Protein AF-A0A9D7NGU6-F1 (afdb_monomer_lite)

Sequence (164 aa):
MDGDLDCYILNNSYKDPKKIDAFKSTRLQKDPYGGDKLFRNDGATFTNVTDESGIFSSAIGFGLGVSVSDLNGDMRPDIYISNDFWERDYLYLNQGKSVSTGKTTFSEELPQRVSLSSVSSMGADVADLNNDGTCEVYSTNMLPADNYRLKTTTAFDPLPPRRF

Radius of gyration: 19.01 Å; chains: 1; bounding box: 45×39×73 Å

pLDDT: mean 84.86, std 10.71, range [52.25, 96.56]

Foldseek 3Di:
DPPDDKDKDAWAAPDDLVCCVVCVVQQQPADPVAFIWIWDDPDPDTHTCCVVAAGRRGNHWGWQEWEWDQQPPPPHIWIWTDGEDADFIWTWDWPDQDPVPRDIHTDTCVVVPDVDTARGWNYWYWDPPPPPPHIDIDTDHPDDPDPVCVVPVPDDDDDPDDDD

Secondary structure (DSSP, 8-state):
--SS--EEE--B--S-GGGGGGTGGGTTSBPSSSS-EEEEE-SSSEEE-HHHHT---BTT-BEEEEEEE-SSSSSS-EEEEEE-TTSPPEEEEEEEE-TTT--EEEEE-HHHH-S---SSEEEEEEE-SSSSSSPEEEEEE-S-SSHHHHHHS---PPPPP---

Structure (mmCIF, N/CA/C/O backbone):
data_AF-A0A9D7NGU6-F1
#
_entry.id   AF-A0A9D7NGU6-F1
#
loop_
_atom_site.group_PDB
_atom_site.id
_atom_site.type_symbol
_atom_site.label_atom_id
_atom_site.label_alt_id
_atom_site.label_comp_id
_atom_site.label_asym_id
_atom_site.label_entity_id
_atom_site.label_seq_id
_atom_site.pdbx_PDB_ins_code
_atom_site.Cartn_x
_atom_site.Cartn_y
_atom_site.Cartn_z
_atom_site.occupancy
_atom_site.B_iso_or_equiv
_atom_site.auth_seq_id
_atom_site.auth_comp_id
_atom_site.auth_asym_id
_atom_site.auth_atom_id
_atom_site.pdbx_PDB_model_num
ATOM 1 N N . MET A 1 1 ? -7.507 -2.383 14.565 1.00 57.03 1 MET A N 1
ATOM 2 C CA . MET A 1 1 ? -8.700 -2.285 13.704 1.00 57.03 1 MET A CA 1
ATOM 3 C C . MET A 1 1 ? -9.939 -2.116 14.556 1.00 57.03 1 MET A C 1
ATOM 5 O O . MET A 1 1 ? -9.935 -2.568 15.696 1.00 57.03 1 MET A O 1
ATOM 9 N N . ASP A 1 2 ? -10.958 -1.457 14.023 1.00 63.94 2 ASP A N 1
ATOM 10 C CA . ASP A 1 2 ? -12.287 -1.274 14.616 1.00 63.94 2 ASP A CA 1
ATOM 11 C C . ASP A 1 2 ? -13.239 -2.449 14.388 1.00 63.94 2 ASP A C 1
ATOM 13 O O . ASP A 1 2 ? -14.271 -2.516 15.052 1.00 63.94 2 ASP A O 1
ATOM 17 N N . GLY A 1 3 ? -12.849 -3.415 13.554 1.00 67.50 3 GLY A N 1
ATOM 18 C CA . GLY A 1 3 ? -13.586 -4.665 13.360 1.00 67.50 3 GLY A CA 1
ATOM 19 C C . GLY A 1 3 ? -14.570 -4.639 12.190 1.00 67.50 3 GLY A C 1
ATOM 20 O O . GLY A 1 3 ? -15.340 -5.583 12.032 1.00 67.50 3 GLY A O 1
ATOM 21 N N . ASP A 1 4 ? -14.536 -3.594 11.369 1.00 72.06 4 ASP A N 1
ATOM 22 C CA . ASP A 1 4 ? -15.257 -3.442 10.112 1.00 72.06 4 ASP A CA 1
ATOM 23 C C . ASP A 1 4 ? -14.341 -3.588 8.885 1.00 72.06 4 ASP A C 1
ATOM 25 O O . ASP A 1 4 ? -13.112 -3.564 8.961 1.00 72.06 4 ASP A O 1
ATOM 29 N N . LEU A 1 5 ? -14.969 -3.839 7.733 1.00 78.81 5 LEU A N 1
ATOM 30 C CA . LEU A 1 5 ? -14.287 -3.985 6.450 1.00 78.81 5 LEU A CA 1
ATOM 31 C C . LEU A 1 5 ? -14.059 -2.607 5.828 1.00 78.81 5 LEU A C 1
ATOM 33 O O . LEU A 1 5 ? -15.001 -2.045 5.268 1.00 78.81 5 LEU A O 1
ATOM 37 N N . ASP A 1 6 ? -12.827 -2.113 5.874 1.00 84.88 6 ASP A N 1
ATOM 38 C CA . ASP A 1 6 ? -12.397 -0.902 5.170 1.00 84.88 6 ASP A CA 1
ATOM 39 C C . ASP A 1 6 ? -12.107 -1.159 3.682 1.00 84.88 6 ASP A C 1
ATOM 41 O O . ASP A 1 6 ? -11.888 -2.292 3.248 1.00 84.88 6 ASP A O 1
ATOM 45 N N . CYS A 1 7 ? -12.093 -0.092 2.877 1.00 90.56 7 CYS A N 1
ATOM 46 C CA . CYS A 1 7 ? -11.855 -0.168 1.437 1.00 90.56 7 CYS A CA 1
ATOM 47 C C . CYS A 1 7 ? -10.606 0.623 1.036 1.00 90.56 7 CYS A C 1
ATOM 49 O O . CYS A 1 7 ? -10.542 1.841 1.209 1.00 90.56 7 CYS A O 1
ATOM 51 N N . TYR A 1 8 ? -9.635 -0.068 0.439 1.00 93.25 8 TYR A N 1
ATOM 52 C CA . TYR A 1 8 ? -8.490 0.543 -0.227 1.00 93.25 8 TYR A CA 1
ATOM 53 C C . TYR A 1 8 ? -8.709 0.536 -1.744 1.00 93.25 8 TYR A C 1
ATOM 55 O O . TYR A 1 8 ? -8.987 -0.511 -2.329 1.00 93.25 8 TYR A O 1
ATOM 63 N N . ILE A 1 9 ? -8.578 1.695 -2.385 1.00 92.75 9 ILE A N 1
ATOM 64 C CA . ILE A 1 9 ? -8.670 1.849 -3.837 1.00 92.75 9 ILE A CA 1
ATOM 65 C C . ILE A 1 9 ? -7.282 2.176 -4.372 1.00 92.75 9 ILE A C 1
ATOM 67 O O . ILE A 1 9 ? -6.788 3.289 -4.188 1.00 92.75 9 ILE A O 1
ATOM 71 N N . LEU A 1 10 ? -6.701 1.197 -5.060 1.00 92.19 10 LEU A N 1
ATOM 72 C CA . LEU A 1 10 ? -5.470 1.347 -5.822 1.00 92.19 10 LEU A CA 1
ATOM 73 C C . LEU A 1 10 ? -5.773 2.040 -7.153 1.00 92.19 10 LEU A C 1
ATOM 75 O O . LEU A 1 10 ? -6.652 1.595 -7.896 1.00 92.19 10 LEU A O 1
ATOM 79 N N . ASN A 1 11 ? -5.046 3.108 -7.466 1.00 90.19 11 ASN A N 1
ATOM 80 C CA . ASN A 1 11 ? -5.184 3.830 -8.724 1.00 90.19 11 ASN A CA 1
ATOM 81 C C . ASN A 1 11 ? -3.914 3.749 -9.570 1.00 90.19 11 ASN A C 1
ATOM 83 O O . ASN A 1 11 ? -2.790 3.663 -9.081 1.00 90.19 11 ASN A O 1
ATOM 87 N N . ASN A 1 12 ? -4.115 3.844 -10.882 1.00 88.06 12 ASN A N 1
ATOM 88 C CA . ASN A 1 12 ? -3.036 4.000 -11.842 1.00 88.06 12 ASN A CA 1
ATOM 89 C C . ASN A 1 12 ? -3.017 5.454 -12.330 1.00 88.06 12 ASN A C 1
ATOM 91 O O . ASN A 1 12 ? -4.049 5.982 -12.753 1.00 88.06 12 ASN A O 1
ATOM 95 N N . SER A 1 13 ? -1.867 6.120 -12.219 1.00 85.44 13 SER A N 1
ATOM 96 C CA . SER A 1 13 ? -1.731 7.527 -12.590 1.00 85.44 13 SER A CA 1
ATOM 97 C C . SER A 1 13 ? -2.097 7.783 -14.056 1.00 85.44 13 SER A C 1
ATOM 99 O O . SER A 1 13 ? -1.689 7.077 -14.973 1.00 85.44 13 SER A O 1
ATOM 101 N N . TYR A 1 14 ? -2.809 8.886 -14.291 1.00 83.75 14 TYR A N 1
ATOM 102 C CA . TYR A 1 14 ? -3.143 9.371 -15.634 1.00 83.75 14 TYR A CA 1
ATOM 103 C C . TYR A 1 14 ? -1.984 10.115 -16.318 1.00 83.75 14 TYR A C 1
ATOM 105 O O . TYR A 1 14 ? -2.140 10.629 -17.431 1.00 83.75 14 TYR A O 1
ATOM 113 N N . LYS A 1 15 ? -0.836 10.265 -15.647 1.00 83.56 15 LYS A N 1
ATOM 114 C CA . LYS A 1 15 ? 0.329 10.959 -16.203 1.00 83.56 15 LYS A CA 1
ATOM 115 C C . LYS A 1 15 ? 1.008 10.080 -17.247 1.00 83.56 15 LYS A C 1
ATOM 117 O O . LYS A 1 15 ? 1.151 8.880 -17.067 1.00 83.56 15 LYS A O 1
ATOM 122 N N . ASP A 1 16 ? 1.481 10.703 -18.324 1.00 82.50 16 ASP A N 1
ATOM 123 C CA . ASP A 1 16 ? 2.295 10.021 -19.332 1.00 82.50 16 ASP A CA 1
ATOM 124 C C . ASP A 1 16 ? 3.642 9.597 -18.712 1.00 82.50 16 ASP A C 1
ATOM 126 O O . ASP A 1 16 ? 4.442 10.483 -18.372 1.00 82.50 16 ASP A O 1
ATOM 130 N N . PRO A 1 17 ? 3.939 8.286 -18.600 1.00 78.75 17 PRO A N 1
ATOM 131 C CA . PRO A 1 17 ? 5.193 7.806 -18.021 1.00 78.75 17 PRO A CA 1
ATOM 132 C C . PRO A 1 17 ? 6.429 8.327 -18.766 1.00 78.75 17 PRO A C 1
ATOM 134 O O . PRO A 1 17 ? 7.492 8.494 -18.174 1.00 78.75 17 PRO A O 1
ATOM 137 N N . LYS A 1 18 ? 6.307 8.666 -20.060 1.00 79.12 18 LYS A N 1
ATOM 138 C CA . LYS A 1 18 ? 7.418 9.213 -20.859 1.00 79.12 18 LYS A CA 1
ATOM 139 C C . LYS A 1 18 ? 7.802 10.638 -20.463 1.00 79.12 18 LYS A C 1
ATOM 141 O O . LYS A 1 18 ? 8.880 11.097 -20.826 1.00 79.12 18 LYS A O 1
ATOM 146 N N . LYS A 1 19 ? 6.930 11.355 -19.747 1.00 80.25 19 LYS A N 1
ATOM 147 C CA . LYS A 1 19 ? 7.145 12.746 -19.307 1.00 80.25 19 LYS A CA 1
ATOM 148 C C . LYS A 1 19 ? 7.466 12.850 -17.822 1.00 80.25 19 LYS A C 1
ATOM 150 O O . LYS A 1 19 ? 7.381 13.934 -17.251 1.00 80.25 19 LYS A O 1
ATOM 155 N N . ILE A 1 20 ? 7.835 11.740 -17.196 1.00 71.19 20 ILE A N 1
ATOM 156 C CA . ILE A 1 20 ? 8.031 11.664 -15.754 1.00 71.19 20 ILE A CA 1
ATOM 157 C C . ILE A 1 20 ? 9.038 12.683 -15.214 1.00 71.19 20 ILE A C 1
ATOM 159 O O . ILE A 1 20 ? 8.811 13.200 -14.130 1.00 71.19 20 ILE A O 1
ATOM 163 N N . ASP A 1 21 ? 10.103 13.039 -15.947 1.00 75.06 21 ASP A N 1
ATOM 164 C CA . ASP A 1 21 ? 11.098 14.022 -15.483 1.00 75.06 21 ASP A CA 1
ATOM 165 C C . ASP A 1 21 ? 10.457 15.367 -15.117 1.00 75.06 21 ASP A C 1
ATOM 167 O O . ASP A 1 21 ? 10.917 16.041 -14.199 1.00 75.06 21 ASP A O 1
ATOM 171 N N . ALA A 1 22 ? 9.344 15.719 -15.768 1.00 75.88 22 ALA A N 1
ATOM 172 C CA . ALA A 1 22 ? 8.570 16.915 -15.455 1.00 75.88 22 ALA A CA 1
ATOM 173 C C . ALA A 1 22 ? 7.737 16.794 -14.162 1.00 75.88 22 ALA A C 1
ATOM 175 O O . ALA A 1 22 ? 7.294 17.808 -13.628 1.00 75.88 22 ALA A O 1
ATOM 176 N N . PHE A 1 23 ? 7.513 15.574 -13.663 1.00 73.06 23 PHE A N 1
ATOM 177 C CA . PHE A 1 23 ? 6.618 15.257 -12.545 1.00 73.06 23 PHE A CA 1
ATOM 178 C C . PHE A 1 23 ? 7.303 14.516 -11.382 1.00 73.06 23 PHE A C 1
ATOM 180 O O . PHE A 1 23 ? 6.669 14.275 -10.365 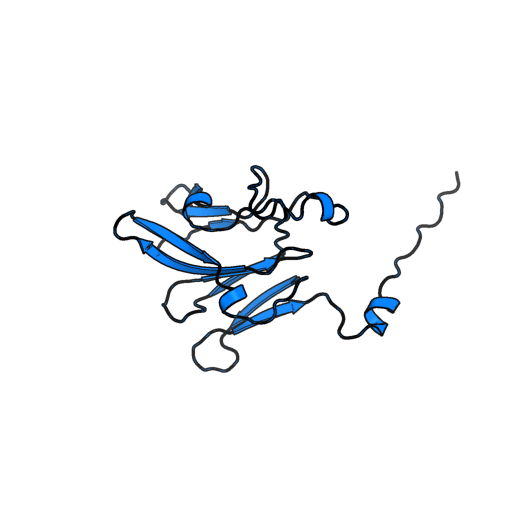1.00 73.06 23 PHE A O 1
ATOM 187 N N . LYS A 1 24 ? 8.599 14.184 -11.454 1.00 70.94 24 LYS A N 1
ATOM 188 C CA . LYS A 1 24 ? 9.311 13.466 -10.369 1.00 70.94 24 LYS A CA 1
ATOM 189 C C . LYS A 1 24 ? 9.213 14.158 -9.004 1.00 70.94 24 LYS A C 1
ATOM 191 O O . LYS A 1 24 ? 9.186 13.491 -7.975 1.00 70.94 24 LYS A O 1
ATOM 196 N N . SER A 1 25 ? 9.136 15.489 -8.982 1.00 75.12 25 SER A N 1
ATOM 197 C CA . SER A 1 25 ? 8.984 16.278 -7.753 1.00 75.12 25 SER A CA 1
ATOM 198 C C . SER A 1 25 ? 7.563 16.268 -7.176 1.00 75.12 25 SER A C 1
ATOM 200 O O . SER A 1 25 ? 7.358 16.757 -6.068 1.00 75.12 25 SER A O 1
ATOM 202 N N . THR A 1 26 ? 6.579 15.697 -7.879 1.00 76.88 26 THR A N 1
ATOM 203 C CA . THR A 1 26 ? 5.165 15.704 -7.476 1.00 76.88 26 THR A CA 1
ATOM 204 C C . THR A 1 26 ? 4.752 14.449 -6.707 1.00 76.88 26 THR A C 1
ATOM 206 O O . THR A 1 26 ? 3.563 14.225 -6.519 1.00 76.88 26 THR A O 1
ATOM 209 N N . ARG A 1 27 ? 5.704 13.632 -6.231 1.00 75.12 27 ARG A N 1
ATOM 210 C CA . ARG A 1 27 ? 5.435 12.412 -5.440 1.00 75.12 27 ARG A CA 1
ATOM 211 C C . ARG A 1 27 ? 4.529 12.658 -4.233 1.00 75.12 27 ARG A C 1
ATOM 213 O O . ARG A 1 27 ? 3.638 11.873 -3.947 1.00 75.12 27 ARG A O 1
ATOM 220 N N . LEU A 1 28 ? 4.771 13.754 -3.515 1.00 78.69 28 LEU A N 1
ATOM 221 C CA . LEU A 1 28 ? 3.970 14.144 -2.349 1.00 78.69 28 LEU A CA 1
ATOM 222 C C . LEU A 1 28 ? 2.784 15.042 -2.728 1.00 78.69 28 LEU A C 1
ATOM 224 O O . LEU A 1 28 ? 2.002 15.437 -1.864 1.00 78.69 28 LEU A O 1
ATOM 228 N N . GLN A 1 29 ? 2.655 15.397 -4.010 1.00 81.69 29 GLN A N 1
ATOM 229 C CA . GLN A 1 29 ? 1.523 16.167 -4.491 1.00 81.69 29 GLN A CA 1
ATOM 230 C C . GLN A 1 29 ? 0.336 15.231 -4.681 1.00 81.69 29 GLN A C 1
ATOM 232 O O . GLN A 1 29 ? 0.402 14.250 -5.423 1.00 81.69 29 GLN A O 1
ATOM 237 N N . LYS A 1 30 ? -0.763 15.587 -4.022 1.00 81.19 30 LYS A N 1
ATOM 238 C CA . LYS A 1 30 ? -2.024 14.865 -4.125 1.00 81.19 30 LYS A CA 1
ATOM 239 C C . LYS A 1 30 ? -2.643 15.066 -5.500 1.00 81.19 30 LYS A C 1
ATOM 241 O O . LYS A 1 30 ? -2.671 16.194 -6.004 1.00 81.19 30 LYS A O 1
ATOM 246 N N . ASP A 1 31 ? -3.182 13.995 -6.065 1.00 78.75 31 ASP A N 1
ATOM 247 C CA . ASP A 1 31 ? -4.046 14.080 -7.236 1.00 78.75 31 ASP A CA 1
ATOM 248 C C . ASP A 1 31 ? -5.519 14.034 -6.793 1.00 78.75 31 ASP A C 1
ATOM 250 O O . ASP A 1 31 ? -5.944 13.049 -6.198 1.00 78.75 31 ASP A O 1
ATOM 254 N N . PRO A 1 32 ? -6.327 15.079 -7.048 1.00 76.81 32 PRO A N 1
ATOM 255 C CA . PRO A 1 32 ? -7.745 15.058 -6.685 1.00 76.81 32 PRO A CA 1
ATOM 256 C C . PRO A 1 32 ? -8.551 14.002 -7.464 1.00 76.81 32 PRO A C 1
ATOM 258 O O . PRO A 1 32 ? -9.602 13.556 -6.993 1.00 76.81 32 PRO A O 1
ATOM 261 N N . TYR A 1 33 ? -8.072 13.595 -8.641 1.00 78.44 33 TYR A N 1
ATOM 262 C CA . TYR A 1 33 ? -8.743 12.650 -9.535 1.00 78.44 33 TYR A CA 1
ATOM 263 C C . TYR A 1 33 ? -8.076 11.269 -9.558 1.00 78.44 33 TYR A C 1
ATOM 265 O O . TYR A 1 33 ? -8.753 10.279 -9.829 1.00 78.44 33 TYR A O 1
ATOM 273 N N . GLY A 1 34 ? -6.775 11.206 -9.277 1.00 83.19 34 GLY A N 1
ATOM 274 C CA . GLY A 1 34 ? -5.979 9.982 -9.170 1.00 83.19 34 GLY A CA 1
ATOM 275 C C . GLY A 1 34 ? -5.560 9.662 -7.734 1.00 83.19 34 GLY A C 1
ATOM 276 O O . GLY A 1 34 ? -6.254 10.034 -6.788 1.00 83.19 34 GLY A O 1
ATOM 277 N N . GLY A 1 35 ? -4.417 8.975 -7.613 1.00 88.31 35 GLY A N 1
ATOM 278 C CA . GLY A 1 35 ? -3.787 8.609 -6.343 1.00 88.31 35 GLY A CA 1
ATOM 279 C C . GLY A 1 35 ? -4.569 7.564 -5.551 1.00 88.31 35 GLY A C 1
ATOM 280 O O . GLY A 1 35 ? -5.790 7.448 -5.666 1.00 88.31 35 GLY A O 1
ATOM 281 N N . ASP A 1 36 ? -3.875 6.785 -4.733 1.00 92.81 36 ASP A N 1
ATOM 282 C CA . ASP A 1 36 ? -4.541 5.773 -3.918 1.00 92.81 36 ASP A CA 1
ATOM 283 C C . ASP A 1 36 ? -5.444 6.418 -2.868 1.00 92.81 36 ASP A C 1
ATOM 285 O O . ASP A 1 36 ? -5.238 7.570 -2.456 1.00 92.81 36 ASP A O 1
ATOM 289 N N . LYS A 1 37 ? -6.488 5.686 -2.473 1.00 93.62 37 LYS A N 1
ATOM 290 C CA . LYS A 1 37 ? -7.486 6.158 -1.512 1.00 93.62 37 LYS A CA 1
ATOM 291 C C . LYS A 1 37 ? -7.790 5.091 -0.477 1.00 93.62 37 LYS A C 1
ATOM 293 O O . LYS A 1 37 ? -7.953 3.925 -0.816 1.00 93.62 37 LYS A O 1
ATOM 298 N N . LEU A 1 38 ? -7.949 5.520 0.769 1.00 94.50 38 LEU A N 1
ATOM 299 C CA . LEU A 1 38 ? -8.469 4.697 1.852 1.00 94.50 38 LEU A CA 1
ATOM 300 C C . LEU A 1 38 ? -9.813 5.254 2.316 1.00 94.50 38 LEU A C 1
ATOM 302 O O . LEU A 1 38 ? -9.952 6.446 2.613 1.00 94.50 38 LEU A O 1
ATOM 306 N N . PHE A 1 39 ? -10.794 4.368 2.397 1.00 94.31 39 PHE A N 1
ATOM 307 C CA . PHE A 1 39 ? -12.121 4.659 2.895 1.00 94.31 39 PHE A CA 1
ATOM 308 C C . PHE A 1 39 ? -12.410 3.817 4.128 1.00 94.31 39 PHE A C 1
ATOM 310 O O . PHE A 1 39 ? -12.382 2.587 4.057 1.00 94.31 39 PHE A O 1
ATOM 317 N N . ARG A 1 40 ? -12.733 4.498 5.229 1.00 93.12 40 ARG A N 1
ATOM 318 C CA . ARG A 1 40 ? -13.220 3.854 6.443 1.00 93.12 40 ARG A CA 1
ATOM 319 C C . ARG A 1 40 ? -14.678 3.474 6.256 1.00 93.12 40 ARG A C 1
ATOM 321 O O . ARG A 1 40 ? -15.463 4.285 5.753 1.00 93.12 40 ARG A O 1
ATOM 328 N N . ASN A 1 41 ? -15.038 2.272 6.665 1.00 91.88 41 ASN A N 1
ATOM 329 C CA . ASN A 1 41 ? -16.432 1.872 6.742 1.00 91.88 41 ASN A CA 1
ATOM 330 C C . ASN A 1 41 ? -17.097 2.503 7.974 1.00 91.88 41 ASN A C 1
ATOM 332 O O . ASN A 1 41 ? -16.598 2.410 9.079 1.00 91.88 41 ASN A O 1
ATOM 336 N N . ASP A 1 42 ? -18.225 3.181 7.793 1.00 89.75 42 ASP A N 1
ATOM 337 C CA . ASP A 1 42 ? -19.039 3.733 8.884 1.00 89.75 42 ASP A CA 1
ATOM 338 C C . ASP A 1 42 ? -20.411 3.024 8.934 1.00 89.75 42 ASP A C 1
ATOM 340 O O . ASP A 1 42 ? -21.452 3.617 9.232 1.00 89.75 42 ASP A O 1
ATOM 344 N N . GLY A 1 43 ? -20.432 1.737 8.574 1.00 88.94 43 GLY A N 1
ATOM 345 C CA . GLY A 1 43 ? -21.610 0.879 8.495 1.00 88.94 43 GLY A CA 1
ATOM 346 C C . GLY A 1 43 ? -22.264 0.901 7.113 1.00 88.94 43 GLY A C 1
ATOM 347 O O . GLY A 1 43 ? -22.001 0.046 6.273 1.00 88.94 43 GLY A O 1
ATOM 348 N N . ALA A 1 44 ? -23.169 1.853 6.875 1.00 90.81 44 ALA A N 1
ATOM 349 C CA . ALA A 1 44 ? -23.893 1.956 5.598 1.00 90.81 44 ALA A CA 1
ATOM 350 C C . ALA A 1 44 ? -23.165 2.818 4.551 1.00 90.81 44 ALA A C 1
ATOM 352 O O . ALA A 1 44 ? -23.569 2.862 3.389 1.00 90.81 44 ALA A O 1
ATOM 353 N N . THR A 1 45 ? -22.126 3.540 4.967 1.00 93.44 45 THR A N 1
ATOM 354 C CA . THR A 1 45 ? -21.409 4.517 4.146 1.00 93.44 45 THR A CA 1
ATOM 355 C C . THR A 1 45 ? -19.908 4.372 4.317 1.00 93.44 45 THR A C 1
ATOM 357 O O . THR A 1 45 ? -19.442 3.919 5.356 1.00 93.44 45 THR A O 1
ATOM 360 N N . PHE A 1 46 ? -19.160 4.826 3.316 1.00 94.81 46 PHE A N 1
ATOM 361 C CA . PHE A 1 46 ? -17.705 4.883 3.346 1.00 94.81 46 PHE A CA 1
ATOM 362 C C . PHE A 1 46 ? -17.237 6.337 3.426 1.00 94.81 46 PHE A C 1
ATOM 364 O O . PHE A 1 46 ? -17.606 7.156 2.580 1.00 94.81 46 PHE A O 1
ATOM 371 N N . THR A 1 47 ? -16.401 6.651 4.414 1.00 94.50 47 THR A N 1
ATOM 372 C CA . THR A 1 47 ? -15.795 7.977 4.581 1.00 94.50 47 THR A CA 1
ATOM 373 C C . THR A 1 47 ? -14.367 7.954 4.064 1.00 94.50 47 THR A C 1
ATOM 375 O O . THR A 1 47 ? -13.568 7.115 4.466 1.00 94.50 47 THR A O 1
ATOM 378 N N . ASN A 1 48 ? -14.017 8.891 3.180 1.00 94.12 48 ASN A N 1
ATOM 379 C CA . ASN A 1 48 ? -12.638 9.033 2.719 1.00 94.12 48 ASN A CA 1
ATOM 380 C C . ASN A 1 48 ? -11.751 9.513 3.879 1.00 94.12 48 ASN A C 1
ATOM 382 O O . ASN A 1 48 ? -11.902 10.641 4.346 1.00 94.12 48 ASN A O 1
ATOM 386 N N . VAL A 1 49 ? -10.823 8.660 4.308 1.00 94.19 49 VAL A N 1
ATOM 387 C CA . VAL A 1 49 ? -9.870 8.923 5.399 1.00 94.19 49 VAL A CA 1
ATOM 388 C C . VAL A 1 49 ? -8.422 8.966 4.908 1.00 94.19 49 VAL A C 1
ATOM 390 O O . VAL A 1 49 ? -7.499 9.029 5.715 1.00 94.19 49 VAL A O 1
ATOM 393 N N . THR A 1 50 ? -8.200 8.964 3.589 1.00 92.94 50 THR A N 1
ATOM 394 C CA . THR A 1 50 ? -6.866 8.904 2.960 1.00 92.94 50 THR A CA 1
ATOM 395 C C . THR A 1 50 ? -5.888 9.887 3.607 1.00 92.94 50 THR A C 1
ATOM 397 O O . THR A 1 50 ? -4.839 9.487 4.107 1.00 92.94 50 THR A O 1
ATOM 400 N N . ASP A 1 51 ? -6.289 11.155 3.705 1.00 90.56 51 ASP A N 1
ATOM 401 C CA . ASP A 1 51 ? -5.448 12.248 4.198 1.00 90.56 51 ASP A CA 1
ATOM 402 C C . ASP A 1 51 ? -5.041 12.121 5.667 1.00 90.56 51 ASP A C 1
ATOM 404 O O . ASP A 1 51 ? -3.948 12.539 6.044 1.00 90.56 51 ASP A O 1
ATOM 408 N N . GLU A 1 52 ? -5.919 11.569 6.501 1.00 92.00 52 GLU A N 1
ATOM 409 C CA . GLU A 1 52 ? -5.665 11.396 7.932 1.00 92.00 52 GLU A CA 1
ATOM 410 C C . GLU A 1 52 ? -5.028 10.047 8.269 1.00 92.00 52 GLU A C 1
ATOM 412 O O . GLU A 1 52 ? -4.481 9.892 9.357 1.00 92.00 52 GLU A O 1
ATOM 417 N N . SER A 1 53 ? -5.078 9.095 7.336 1.00 92.56 53 SER A N 1
ATOM 418 C CA . SER A 1 53 ? -4.582 7.732 7.518 1.00 92.56 53 SER A CA 1
ATOM 419 C C . SER A 1 53 ? -3.092 7.562 7.234 1.00 92.56 53 SER A C 1
ATOM 421 O O . SER A 1 53 ? -2.537 6.538 7.602 1.00 92.56 53 SER A O 1
ATOM 423 N N . GLY A 1 54 ? -2.429 8.526 6.588 1.00 91.94 54 GLY A N 1
ATOM 424 C CA . GLY A 1 54 ? -1.011 8.408 6.214 1.00 91.94 54 GLY A CA 1
ATOM 425 C C . GLY A 1 54 ? -0.747 7.640 4.911 1.00 91.94 54 GLY A C 1
ATOM 426 O O . GLY A 1 54 ? 0.409 7.493 4.521 1.00 91.94 54 GLY A O 1
ATOM 427 N N . ILE A 1 55 ? -1.795 7.205 4.202 1.00 92.81 55 ILE A N 1
ATOM 428 C CA . ILE A 1 55 ? -1.681 6.631 2.856 1.00 92.81 55 ILE A CA 1
ATOM 429 C C . ILE A 1 55 ? -1.264 7.713 1.855 1.00 92.81 55 ILE A C 1
ATOM 431 O O . ILE A 1 55 ? -1.799 8.826 1.852 1.00 92.81 55 ILE A O 1
ATOM 435 N N . PHE A 1 56 ? -0.309 7.396 0.979 1.00 91.00 56 PHE A N 1
ATOM 436 C CA . PHE A 1 56 ? 0.102 8.334 -0.060 1.00 91.00 56 PHE A CA 1
ATOM 437 C C . PHE A 1 56 ? -0.901 8.325 -1.208 1.00 91.00 56 PHE A C 1
ATOM 439 O O . PHE A 1 56 ? -1.215 7.288 -1.773 1.00 91.00 56 PHE A O 1
ATOM 446 N N . SER A 1 57 ? -1.344 9.515 -1.604 1.00 89.50 57 SER A N 1
ATOM 447 C CA . SER A 1 57 ? -2.218 9.718 -2.762 1.00 89.50 57 SER A CA 1
ATOM 448 C C . SER A 1 57 ? -1.435 10.393 -3.894 1.00 89.50 57 SER A C 1
ATOM 450 O O . SER A 1 57 ? -1.756 11.493 -4.344 1.00 89.50 57 SER A O 1
ATOM 452 N N . SER A 1 58 ? -0.313 9.775 -4.275 1.00 84.56 58 SER A N 1
ATOM 453 C CA . SER A 1 58 ? 0.665 10.345 -5.210 1.00 84.56 58 SER A CA 1
ATOM 454 C C . SER A 1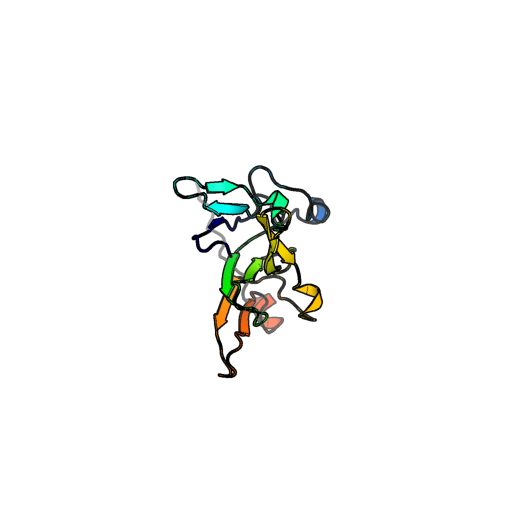 58 ? 0.088 10.502 -6.618 1.00 84.56 58 SER A C 1
ATOM 456 O O . SER A 1 58 ? -0.417 9.544 -7.203 1.00 84.56 58 SER A O 1
ATOM 458 N N . ALA A 1 59 ? 0.262 11.682 -7.222 1.00 82.00 59 ALA A N 1
ATOM 459 C CA . ALA A 1 59 ? -0.090 11.925 -8.625 1.00 82.00 59 ALA A CA 1
ATOM 460 C C . ALA A 1 59 ? 0.740 11.111 -9.633 1.00 82.00 59 ALA A C 1
ATOM 462 O O . ALA A 1 59 ? 0.407 11.068 -10.817 1.00 82.00 59 ALA A O 1
ATOM 463 N N . ILE A 1 60 ? 1.826 10.484 -9.180 1.00 83.19 60 ILE A N 1
ATOM 464 C CA . ILE A 1 60 ? 2.703 9.619 -9.978 1.00 83.19 60 ILE A CA 1
ATOM 465 C C . ILE A 1 60 ? 2.740 8.182 -9.435 1.00 83.19 60 ILE A C 1
ATOM 467 O O . ILE A 1 60 ? 3.671 7.446 -9.742 1.00 83.19 60 ILE A O 1
ATOM 471 N N . GLY A 1 61 ? 1.754 7.785 -8.622 1.00 85.50 61 GLY A N 1
ATOM 472 C CA . GLY A 1 61 ? 1.560 6.388 -8.230 1.00 85.50 61 GLY A CA 1
ATOM 473 C C . GLY A 1 61 ? 0.983 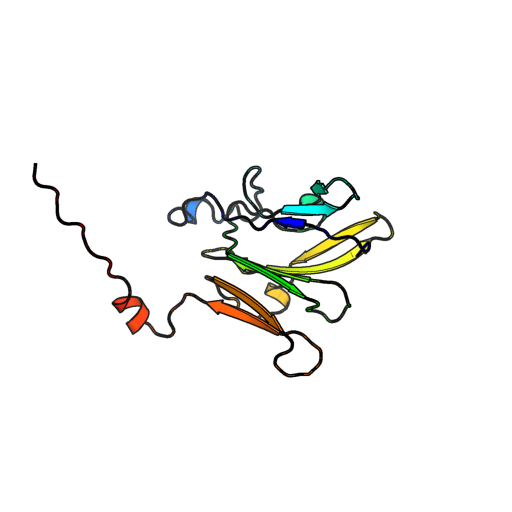5.585 -9.396 1.00 85.50 61 GLY A C 1
ATOM 474 O O . GLY A 1 61 ? -0.121 5.868 -9.861 1.00 85.50 61 GLY A O 1
ATOM 475 N N . PHE A 1 62 ? 1.741 4.614 -9.899 1.00 88.25 62 PHE A N 1
ATOM 476 C CA . PHE A 1 62 ? 1.296 3.675 -10.930 1.00 88.25 62 PHE A CA 1
ATOM 477 C C . PHE A 1 62 ? 1.032 2.323 -10.274 1.00 88.25 62 PHE A C 1
ATOM 479 O O . PHE A 1 62 ? 1.797 1.379 -10.464 1.00 88.25 62 PHE A O 1
ATOM 486 N N . GLY A 1 63 ? -0.029 2.262 -9.469 1.00 90.31 63 GLY A N 1
ATOM 487 C CA . GLY A 1 63 ? -0.398 1.061 -8.736 1.00 90.31 63 GLY A CA 1
ATOM 488 C C . GLY A 1 63 ? -0.757 -0.091 -9.672 1.00 90.31 63 GLY A C 1
ATOM 489 O O . GLY A 1 63 ? -1.554 0.082 -10.602 1.00 90.31 63 GLY A O 1
ATOM 490 N N . LEU A 1 64 ? -0.172 -1.264 -9.420 1.00 91.56 64 LEU A N 1
ATOM 491 C CA . LEU A 1 64 ? -0.406 -2.501 -10.177 1.00 91.56 64 LEU A CA 1
ATOM 492 C C . LEU A 1 64 ? -0.940 -3.654 -9.320 1.00 91.56 64 LEU A C 1
ATOM 494 O O . LEU A 1 64 ? -1.659 -4.507 -9.835 1.00 91.56 64 LEU A O 1
ATOM 498 N N . GLY A 1 65 ? -0.637 -3.672 -8.022 1.00 91.75 65 GLY A N 1
ATOM 499 C CA . GLY A 1 65 ? -1.105 -4.714 -7.114 1.00 91.75 65 GLY A CA 1
ATOM 500 C C . GLY A 1 65 ? -1.238 -4.227 -5.679 1.00 91.75 65 GLY A C 1
ATOM 501 O O . GLY A 1 65 ? -0.527 -3.319 -5.251 1.00 91.75 65 GLY A O 1
ATOM 502 N N . VAL A 1 66 ? -2.157 -4.852 -4.948 1.00 94.94 66 VAL A N 1
ATOM 503 C CA . VAL A 1 66 ? -2.353 -4.662 -3.511 1.00 94.94 66 VAL A CA 1
ATOM 504 C C . VAL A 1 66 ? -2.361 -6.029 -2.840 1.00 94.94 66 VAL A C 1
ATOM 506 O O . VAL A 1 66 ? -3.070 -6.934 -3.281 1.00 94.94 66 VAL A O 1
ATOM 509 N N . SER A 1 67 ? -1.588 -6.164 -1.771 1.00 95.25 67 SER A N 1
ATOM 510 C CA . SER A 1 67 ? -1.568 -7.350 -0.919 1.00 95.25 67 SER A CA 1
ATOM 511 C C . SER A 1 67 ? -1.768 -6.916 0.528 1.00 95.25 67 SER A C 1
ATOM 513 O O . SER A 1 67 ? -1.273 -5.867 0.941 1.00 95.25 67 SER A O 1
ATOM 515 N N . VAL A 1 68 ? -2.511 -7.709 1.296 1.00 95.00 68 VAL A N 1
ATOM 516 C CA . VAL A 1 68 ? -2.857 -7.397 2.687 1.00 95.00 68 VAL A CA 1
ATOM 517 C C . VAL A 1 68 ? -2.507 -8.594 3.556 1.00 95.00 68 VAL A C 1
ATOM 519 O O . VAL A 1 68 ? -2.991 -9.694 3.298 1.00 95.00 68 VAL A O 1
ATOM 522 N N . SER A 1 69 ? -1.672 -8.382 4.568 1.00 94.69 69 SER A N 1
ATOM 523 C CA . SER A 1 69 ? -1.293 -9.402 5.553 1.00 94.69 69 SER A CA 1
ATOM 524 C C . SER A 1 69 ? -0.697 -8.748 6.798 1.00 94.69 69 SER A C 1
ATOM 526 O O . SER A 1 69 ? -0.386 -7.563 6.769 1.00 94.69 69 SER A O 1
ATOM 528 N N . ASP A 1 70 ? -0.522 -9.501 7.878 1.00 94.56 70 ASP A N 1
ATOM 529 C CA . ASP A 1 70 ? 0.262 -9.062 9.038 1.00 94.56 70 ASP A CA 1
ATOM 530 C C . ASP A 1 70 ? 1.755 -9.266 8.733 1.00 94.56 70 ASP A C 1
ATOM 532 O O . ASP A 1 70 ? 2.249 -10.395 8.699 1.00 94.56 70 ASP A O 1
ATOM 536 N N . LEU A 1 71 ? 2.461 -8.175 8.432 1.00 94.56 71 LEU A N 1
ATOM 537 C CA . LEU A 1 71 ? 3.854 -8.189 7.970 1.00 94.56 71 LEU A CA 1
ATOM 538 C C . LEU A 1 71 ? 4.844 -7.829 9.082 1.00 94.56 71 LEU A C 1
ATOM 540 O O . LEU A 1 71 ? 6.060 -7.864 8.868 1.00 94.56 71 LEU A O 1
ATOM 544 N N . ASN A 1 72 ? 4.351 -7.464 10.265 1.00 94.50 72 ASN A N 1
ATOM 545 C CA . ASN A 1 72 ? 5.181 -7.117 11.415 1.00 94.50 72 ASN A CA 1
ATOM 546 C C . ASN A 1 72 ? 4.878 -7.953 12.678 1.00 94.50 72 ASN A C 1
ATOM 548 O O . ASN A 1 72 ? 5.577 -7.786 13.681 1.00 94.50 72 ASN A O 1
ATOM 552 N N . GLY A 1 73 ? 3.894 -8.855 12.620 1.00 93.69 73 GLY A N 1
ATOM 553 C CA . GLY A 1 73 ? 3.509 -9.769 13.694 1.00 93.69 73 GLY A CA 1
ATOM 554 C C . GLY A 1 73 ? 2.664 -9.123 14.794 1.00 93.69 73 GLY A C 1
ATOM 555 O O . GLY A 1 73 ? 2.632 -9.634 15.916 1.00 93.69 73 GLY A O 1
ATOM 556 N N . ASP A 1 74 ? 2.029 -7.978 14.531 1.00 94.06 74 ASP A N 1
ATOM 557 C CA . ASP A 1 74 ? 1.250 -7.233 15.526 1.00 94.06 74 ASP A CA 1
ATOM 558 C C . ASP A 1 74 ? -0.260 -7.548 15.512 1.00 94.06 74 ASP A C 1
ATOM 560 O O . ASP A 1 74 ? -1.039 -6.936 16.263 1.00 94.06 74 ASP A O 1
ATOM 564 N N . MET A 1 75 ? -0.651 -8.539 14.702 1.00 91.56 75 MET A N 1
ATOM 565 C CA . MET A 1 75 ? -2.017 -8.999 14.455 1.00 91.56 75 MET A CA 1
ATOM 566 C C . MET A 1 75 ? -2.931 -7.933 13.842 1.00 91.56 75 MET A C 1
ATOM 568 O O . MET A 1 75 ? -4.159 -8.006 13.975 1.00 91.56 75 MET A O 1
ATOM 572 N N . ARG A 1 76 ? -2.366 -6.927 13.171 1.00 92.69 76 ARG A N 1
ATOM 573 C CA . ARG A 1 76 ? -3.112 -5.983 12.340 1.00 92.69 76 ARG A CA 1
ATOM 574 C C . ARG A 1 76 ? -2.717 -6.186 10.881 1.00 92.69 76 ARG A C 1
ATOM 576 O O . ARG A 1 76 ? -1.569 -6.477 10.584 1.00 92.69 76 ARG A O 1
ATOM 583 N N . PRO A 1 77 ? -3.666 -6.036 9.949 1.00 93.44 77 PRO A N 1
ATOM 584 C CA . PRO A 1 77 ? -3.341 -6.122 8.542 1.00 93.44 77 PRO A CA 1
ATOM 585 C C . PRO A 1 77 ? -2.603 -4.861 8.105 1.00 93.44 77 PRO A C 1
ATOM 587 O O . PRO A 1 77 ? -3.110 -3.738 8.240 1.00 93.44 77 PRO A O 1
ATOM 590 N N . ASP A 1 78 ? -1.431 -5.101 7.546 1.00 95.38 78 ASP A N 1
ATOM 591 C CA . ASP A 1 78 ? -0.587 -4.165 6.831 1.00 95.38 78 ASP A CA 1
ATOM 592 C C . ASP A 1 78 ? -0.893 -4.238 5.332 1.00 95.38 78 ASP A C 1
ATOM 594 O O . ASP A 1 78 ? -1.499 -5.194 4.838 1.00 95.38 78 ASP A O 1
ATOM 598 N N . ILE A 1 79 ? -0.484 -3.211 4.590 1.00 95.88 79 ILE A N 1
ATOM 599 C CA . ILE A 1 79 ? -0.762 -3.099 3.157 1.00 95.88 79 ILE A CA 1
ATOM 600 C C . ILE A 1 79 ? 0.559 -3.014 2.400 1.00 95.88 79 ILE A C 1
ATOM 602 O O . ILE A 1 79 ? 1.367 -2.119 2.647 1.00 95.88 79 ILE A O 1
ATOM 606 N N . TYR A 1 80 ? 0.751 -3.912 1.440 1.00 95.06 80 TYR A N 1
ATOM 607 C CA . TYR A 1 80 ? 1.840 -3.849 0.476 1.00 95.06 80 TYR A CA 1
ATOM 608 C C . TYR A 1 80 ? 1.302 -3.433 -0.893 1.00 95.06 80 TYR A C 1
ATOM 610 O O . TYR A 1 80 ? 0.353 -4.033 -1.400 1.00 95.06 80 TYR A O 1
ATOM 618 N N . ILE A 1 81 ? 1.908 -2.411 -1.495 1.00 94.38 81 ILE A N 1
ATOM 619 C CA . ILE A 1 81 ? 1.521 -1.877 -2.803 1.00 94.38 81 ILE A CA 1
ATOM 620 C C . ILE A 1 81 ? 2.640 -2.119 -3.800 1.00 94.38 81 ILE A C 1
ATOM 622 O O . ILE A 1 81 ? 3.762 -1.664 -3.588 1.00 94.38 81 ILE A O 1
ATOM 626 N N . SER A 1 82 ? 2.310 -2.785 -4.904 1.00 93.31 82 SER A N 1
ATOM 627 C CA . SER A 1 82 ? 3.182 -2.879 -6.071 1.00 93.31 82 SER A CA 1
ATOM 628 C C . SER A 1 82 ? 2.986 -1.668 -6.971 1.00 93.31 82 SER A C 1
ATOM 630 O O . SER A 1 82 ? 1.866 -1.409 -7.420 1.00 93.31 82 SER A O 1
ATOM 632 N N . ASN A 1 83 ? 4.073 -0.960 -7.253 1.00 90.44 83 ASN A N 1
ATOM 633 C CA . ASN A 1 83 ? 4.101 0.190 -8.145 1.00 90.44 83 ASN A CA 1
ATOM 634 C C . ASN A 1 83 ? 5.035 -0.046 -9.335 1.00 90.44 83 ASN A C 1
ATOM 636 O O . ASN A 1 83 ? 5.990 -0.827 -9.282 1.00 90.44 83 ASN A O 1
ATOM 640 N N . ASP A 1 84 ? 4.761 0.687 -10.410 1.00 85.56 84 ASP A N 1
ATOM 641 C CA . ASP A 1 84 ? 5.600 0.711 -11.602 1.00 85.56 84 ASP A CA 1
ATOM 642 C C . ASP A 1 84 ? 6.366 2.036 -11.766 1.00 85.56 84 ASP A C 1
ATOM 644 O O . ASP A 1 84 ? 6.082 3.077 -11.157 1.00 85.56 84 ASP A O 1
ATOM 648 N N . PHE A 1 85 ? 7.312 1.993 -12.695 1.00 81.00 85 PHE A N 1
ATOM 649 C CA . PHE A 1 85 ? 8.089 3.102 -13.208 1.00 81.00 85 PHE A CA 1
ATOM 650 C C . PHE A 1 85 ? 9.035 3.775 -12.198 1.00 81.00 85 PHE A C 1
ATOM 652 O O . PHE A 1 85 ? 10.165 3.335 -12.002 1.00 81.00 85 PHE A O 1
ATOM 659 N N . TRP A 1 86 ? 8.645 4.931 -11.657 1.00 74.62 86 TRP A N 1
ATOM 660 C CA . TRP A 1 86 ? 9.494 5.754 -10.780 1.00 74.62 86 TRP A CA 1
ATOM 661 C C . TRP A 1 86 ? 9.050 5.723 -9.334 1.00 74.62 86 TRP A C 1
ATOM 663 O O . TRP A 1 86 ? 9.787 6.205 -8.468 1.00 74.62 86 TRP A O 1
ATOM 673 N N . GLU A 1 87 ? 7.860 5.189 -9.080 1.00 81.88 87 GLU A N 1
ATOM 674 C CA . GLU A 1 87 ? 7.379 5.064 -7.730 1.00 81.88 87 GLU A CA 1
ATOM 675 C C . GLU A 1 87 ? 7.802 3.719 -7.153 1.00 81.88 87 GLU A C 1
ATOM 677 O O . GLU A 1 87 ? 7.811 2.705 -7.844 1.00 81.88 87 GLU A O 1
ATOM 682 N N . ARG A 1 88 ? 8.249 3.740 -5.896 1.00 87.06 88 ARG A N 1
ATOM 683 C CA . ARG A 1 88 ? 8.640 2.505 -5.222 1.00 87.06 88 ARG A CA 1
ATOM 684 C C . ARG A 1 88 ? 7.372 1.773 -4.827 1.00 87.06 88 ARG A C 1
ATOM 686 O O . ARG A 1 88 ? 6.328 2.395 -4.626 1.00 87.06 88 ARG A O 1
ATOM 693 N N . ASP A 1 89 ? 7.505 0.475 -4.617 1.00 91.94 89 ASP A N 1
ATOM 694 C CA . ASP A 1 89 ? 6.530 -0.246 -3.813 1.00 91.94 89 ASP A CA 1
ATOM 695 C C . ASP A 1 89 ? 6.347 0.465 -2.457 1.00 91.94 89 ASP A C 1
ATOM 697 O O . ASP A 1 89 ? 7.238 1.186 -1.982 1.00 91.94 89 ASP A O 1
ATOM 701 N N . TYR A 1 90 ? 5.190 0.273 -1.832 1.00 93.00 90 TYR A N 1
ATOM 702 C CA . TYR A 1 90 ? 4.919 0.780 -0.488 1.00 93.00 90 TYR A CA 1
ATOM 703 C C . TYR A 1 90 ? 4.654 -0.363 0.471 1.00 93.00 90 TYR A C 1
ATOM 705 O O . TYR A 1 90 ? 4.005 -1.340 0.114 1.00 93.00 90 TYR A O 1
ATOM 713 N N . LEU A 1 91 ? 5.121 -0.197 1.704 1.00 95.00 91 LEU A N 1
ATOM 714 C CA . LEU A 1 91 ? 4.743 -1.034 2.832 1.00 95.00 91 LEU A CA 1
ATOM 715 C C . LEU A 1 91 ? 4.146 -0.1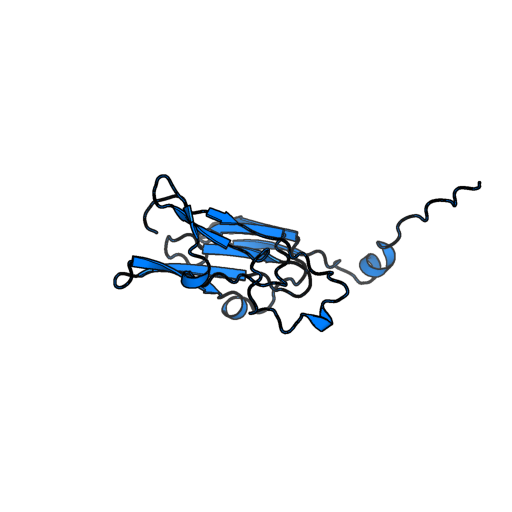30 3.900 1.00 95.00 91 LEU A C 1
ATOM 717 O O . LEU A 1 91 ? 4.869 0.612 4.560 1.00 95.00 91 LEU A O 1
ATOM 721 N N . TYR A 1 92 ? 2.832 -0.184 4.042 1.00 96.38 92 TYR A N 1
ATOM 722 C CA . TYR A 1 92 ? 2.076 0.565 5.029 1.00 96.38 92 TYR A CA 1
ATOM 723 C C . TYR A 1 92 ? 1.785 -0.318 6.234 1.00 96.38 92 TYR A C 1
ATOM 725 O O . TYR A 1 92 ? 0.920 -1.190 6.161 1.00 96.38 92 TYR A O 1
ATOM 733 N N . LEU A 1 93 ? 2.469 -0.061 7.348 1.00 96.56 93 LEU A N 1
ATOM 734 C CA . LEU A 1 93 ? 2.193 -0.760 8.596 1.00 96.56 93 LEU A CA 1
ATOM 735 C C . LEU A 1 93 ? 1.081 -0.093 9.381 1.00 96.56 93 LEU A C 1
ATOM 737 O O . LEU A 1 93 ? 1.124 1.119 9.630 1.00 96.56 93 LEU A O 1
ATOM 741 N N . ASN A 1 94 ? 0.124 -0.892 9.822 1.00 95.38 94 ASN A N 1
ATOM 742 C CA . ASN A 1 94 ? -1.033 -0.441 10.568 1.00 95.38 94 ASN A CA 1
ATOM 743 C C . ASN A 1 94 ? -0.656 -0.109 12.016 1.00 95.38 94 ASN A C 1
ATOM 745 O O . ASN A 1 94 ? -0.418 -0.980 12.850 1.00 95.38 94 ASN A O 1
ATOM 749 N N . GLN A 1 95 ? -0.681 1.178 12.355 1.00 94.88 95 GLN A N 1
ATOM 750 C CA . GLN A 1 95 ? -0.338 1.669 13.695 1.00 94.88 95 GLN A CA 1
ATOM 751 C C . GLN A 1 95 ? -1.465 1.449 14.718 1.00 94.88 95 GLN A C 1
ATOM 753 O O . GLN A 1 95 ? -1.348 1.825 15.884 1.00 94.88 95 GLN A O 1
ATOM 758 N N . GLY A 1 96 ? -2.577 0.847 14.291 1.00 90.94 96 GLY A N 1
ATOM 759 C CA . GLY A 1 96 ? -3.757 0.646 15.110 1.00 90.94 96 GLY A CA 1
ATOM 760 C C . GLY A 1 96 ? -4.602 1.908 15.267 1.00 90.94 96 GLY A C 1
ATOM 761 O O . GLY A 1 96 ? -4.324 2.973 14.712 1.00 90.94 96 GLY A O 1
ATOM 762 N N . LYS A 1 97 ? -5.691 1.760 16.027 1.00 90.06 97 LYS A N 1
ATOM 763 C CA . LYS A 1 97 ? -6.638 2.840 16.300 1.00 90.06 97 LYS A CA 1
ATOM 764 C C . LYS A 1 97 ? -6.115 3.673 17.463 1.00 90.06 97 LYS A C 1
ATOM 766 O O . LYS A 1 97 ? -5.974 3.172 18.578 1.00 90.06 97 LYS A O 1
ATOM 771 N N . SER A 1 98 ? -5.844 4.946 17.211 1.00 89.56 98 SER A N 1
ATOM 772 C CA . SER A 1 98 ? -5.443 5.895 18.244 1.00 89.56 98 SER A CA 1
ATOM 773 C C . SER A 1 98 ? -6.534 6.025 19.307 1.00 89.56 98 SER A C 1
ATOM 775 O O . SER A 1 98 ? -7.693 6.290 18.991 1.00 89.56 98 SER A O 1
ATOM 777 N N . VAL A 1 99 ? -6.160 5.898 20.581 1.00 88.94 99 VAL A N 1
ATOM 778 C CA . VAL A 1 99 ? -7.090 6.051 21.714 1.00 88.94 99 VAL A CA 1
ATOM 779 C C . VAL A 1 99 ? -7.550 7.503 21.873 1.00 88.94 99 VAL A C 1
ATOM 781 O O . VAL A 1 99 ? -8.671 7.751 22.306 1.00 88.94 99 VAL A O 1
ATOM 784 N N . SER A 1 100 ? -6.707 8.474 21.512 1.00 90.88 100 SER A N 1
ATOM 785 C CA . SER A 1 100 ? -7.014 9.898 21.684 1.00 90.88 100 SER A CA 1
ATOM 786 C C . SER A 1 100 ? -7.885 10.458 20.564 1.00 90.88 100 SER A C 1
ATOM 788 O O . SER A 1 100 ? -8.743 11.299 20.820 1.00 90.88 100 SER A O 1
ATOM 790 N N . THR A 1 101 ? -7.671 10.010 19.325 1.00 90.19 101 THR A N 1
ATOM 791 C CA . THR A 1 101 ? -8.380 10.542 18.151 1.00 90.19 101 THR A CA 1
ATOM 792 C C . THR A 1 101 ? -9.415 9.581 17.584 1.00 90.19 101 THR A C 1
ATOM 794 O O . THR A 1 101 ? -10.244 10.002 16.782 1.00 90.19 101 THR A O 1
ATOM 797 N N . GLY A 1 102 ? -9.369 8.301 17.962 1.00 87.81 102 GLY A N 1
ATOM 798 C CA . GLY A 1 102 ? -10.208 7.257 17.382 1.00 87.81 102 GLY A CA 1
ATOM 799 C C . GLY A 1 102 ? -9.886 6.961 15.916 1.00 87.81 102 GLY A C 1
ATOM 800 O O . GLY A 1 102 ? -10.708 6.352 15.243 1.00 87.81 102 GLY A O 1
ATOM 801 N N . LYS A 1 103 ? -8.735 7.401 15.396 1.00 89.31 103 LYS A N 1
ATOM 802 C CA . LYS A 1 103 ? -8.354 7.218 13.987 1.00 89.31 103 LYS A CA 1
ATOM 803 C C . LYS A 1 103 ? -7.341 6.094 13.835 1.00 89.31 103 LYS A C 1
ATOM 805 O O . LYS A 1 103 ? -6.440 5.977 14.663 1.00 89.31 103 LYS A O 1
ATOM 810 N N . THR A 1 104 ? -7.475 5.314 12.771 1.00 91.06 104 THR A N 1
ATOM 811 C CA . THR A 1 104 ? -6.467 4.338 12.345 1.00 91.06 104 THR A CA 1
ATOM 812 C C . THR A 1 104 ? -5.492 5.018 11.390 1.00 91.06 104 THR A C 1
ATOM 814 O O . THR A 1 104 ? -5.914 5.729 10.478 1.00 91.06 104 THR A O 1
ATOM 817 N N . THR A 1 105 ? -4.195 4.821 11.608 1.00 94.19 105 THR A N 1
ATOM 818 C CA . THR A 1 105 ? -3.132 5.412 10.783 1.00 94.19 105 THR A CA 1
ATOM 819 C C . THR A 1 105 ? -2.140 4.355 10.326 1.00 94.19 105 THR A C 1
ATOM 821 O O . THR A 1 105 ? -1.953 3.341 10.995 1.00 94.19 105 THR A O 1
ATOM 824 N N . PHE A 1 106 ? -1.461 4.633 9.224 1.00 95.88 106 PHE A N 1
ATOM 825 C CA . PHE A 1 106 ? -0.444 3.797 8.617 1.00 95.88 106 PHE A CA 1
ATOM 826 C C . PHE A 1 106 ? 0.892 4.537 8.541 1.00 95.88 106 PHE A C 1
ATOM 828 O O . PHE A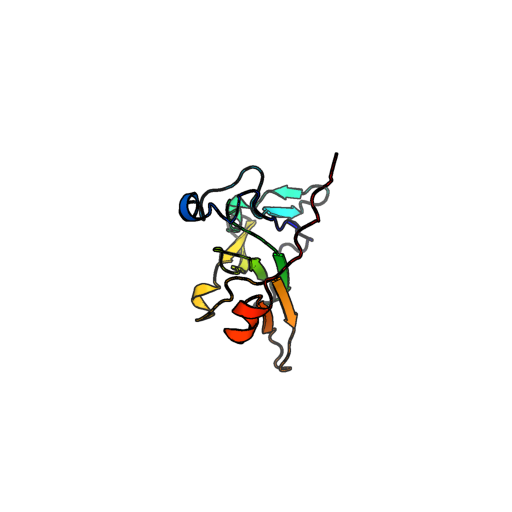 1 106 ? 0.938 5.756 8.370 1.00 95.88 106 PHE A O 1
ATOM 835 N N . SER A 1 107 ? 1.978 3.777 8.657 1.00 95.75 107 SER A N 1
ATOM 836 C CA . SER A 1 107 ? 3.354 4.250 8.488 1.00 95.75 107 SER A CA 1
ATOM 837 C C . SER A 1 107 ? 3.961 3.603 7.244 1.00 95.75 107 SER A C 1
ATOM 839 O O . SER A 1 107 ? 3.910 2.383 7.121 1.00 95.75 107 SER A O 1
ATOM 841 N N . GLU A 1 108 ? 4.513 4.395 6.319 1.00 94.62 108 GLU A N 1
ATOM 842 C CA . GLU A 1 108 ? 5.272 3.868 5.171 1.00 94.62 108 GLU A CA 1
ATOM 843 C C . GLU A 1 108 ? 6.675 3.464 5.639 1.00 94.62 108 GLU A C 1
ATOM 845 O O . GLU A 1 108 ? 7.483 4.329 5.983 1.00 94.62 108 GLU A O 1
ATOM 850 N N . GLU A 1 109 ? 6.952 2.160 5.676 1.00 95.56 109 GLU A N 1
ATOM 851 C CA . GLU A 1 109 ? 8.175 1.592 6.259 1.00 95.56 109 GLU A CA 1
ATOM 852 C C . GLU A 1 109 ? 9.023 0.761 5.286 1.00 95.56 109 GLU A C 1
ATOM 854 O O . GLU A 1 109 ? 10.005 0.136 5.703 1.00 95.56 109 GLU A O 1
ATOM 859 N N . LEU A 1 110 ? 8.695 0.730 3.988 1.00 92.88 110 LEU A N 1
ATOM 860 C CA . LEU A 1 110 ? 9.461 -0.078 3.037 1.00 92.88 110 LEU A CA 1
ATOM 861 C C . LEU A 1 110 ? 10.963 0.275 3.040 1.00 92.88 110 LEU A C 1
ATOM 863 O O . LEU A 1 110 ? 11.774 -0.643 3.186 1.00 92.88 110 LEU A O 1
ATOM 867 N N . PRO A 1 111 ? 11.389 1.553 2.924 1.00 91.00 111 PRO A N 1
ATOM 868 C CA . PRO A 1 111 ? 12.813 1.872 2.815 1.00 91.00 111 PRO A CA 1
ATOM 869 C C . PRO A 1 111 ? 13.610 1.622 4.107 1.00 91.00 111 PRO A C 1
ATOM 871 O O . PRO A 1 111 ? 14.837 1.614 4.064 1.00 91.00 111 PRO A O 1
ATOM 874 N N . GLN A 1 112 ? 12.946 1.419 5.247 1.00 92.62 112 GLN A N 1
ATOM 875 C CA . GLN A 1 112 ? 13.578 1.049 6.516 1.00 92.62 112 GLN A CA 1
ATOM 876 C C . GLN A 1 112 ? 13.715 -0.470 6.674 1.00 92.62 112 GLN A C 1
ATOM 878 O O . GLN A 1 112 ? 14.534 -0.923 7.472 1.00 92.62 112 GLN A O 1
ATOM 883 N N . ARG A 1 113 ? 12.921 -1.255 5.936 1.00 89.62 113 ARG A N 1
ATOM 884 C CA . ARG A 1 113 ? 12.820 -2.715 6.095 1.00 89.62 113 ARG A CA 1
ATOM 885 C C . ARG A 1 113 ? 13.526 -3.505 5.010 1.00 89.62 113 ARG A C 1
ATOM 887 O O . ARG A 1 113 ? 13.966 -4.621 5.270 1.00 89.62 113 ARG A O 1
ATOM 894 N N . VAL A 1 114 ? 13.673 -2.934 3.818 1.00 86.50 114 VAL A N 1
ATOM 895 C CA . VAL A 1 114 ? 14.397 -3.574 2.717 1.00 86.50 114 VAL A CA 1
ATOM 896 C C . VAL A 1 114 ? 15.483 -2.659 2.172 1.00 86.50 114 VAL A C 1
ATOM 898 O O . VAL A 1 114 ? 15.300 -1.455 2.016 1.00 86.50 114 VAL A O 1
ATOM 901 N N . SER A 1 115 ? 16.637 -3.242 1.850 1.00 79.56 115 SER A N 1
ATOM 902 C CA . SER A 1 115 ? 17.743 -2.503 1.227 1.00 79.56 115 SER A CA 1
ATOM 903 C C . SER A 1 115 ? 17.538 -2.279 -0.272 1.00 79.56 115 SER A C 1
ATOM 905 O O . SER A 1 115 ? 18.164 -1.396 -0.854 1.00 79.56 115 SER A O 1
ATOM 907 N N . LEU A 1 116 ? 16.694 -3.096 -0.903 1.00 78.81 116 LEU A N 1
ATOM 908 C CA . LEU A 1 116 ? 16.397 -3.063 -2.329 1.00 78.81 116 LEU A CA 1
ATOM 909 C C . LEU A 1 116 ? 14.898 -3.287 -2.523 1.00 78.81 116 LEU A C 1
ATOM 911 O O . LEU A 1 116 ? 14.323 -4.180 -1.905 1.00 78.81 116 LEU A O 1
ATOM 915 N N . SER A 1 117 ? 14.286 -2.504 -3.407 1.00 78.56 117 SER A N 1
ATOM 916 C CA . SER A 1 117 ? 12.941 -2.766 -3.916 1.00 78.56 117 SER A CA 1
ATOM 917 C C . SER A 1 117 ? 12.991 -2.914 -5.428 1.00 78.56 117 SER A C 1
ATOM 919 O O . SER A 1 117 ? 13.901 -2.412 -6.096 1.00 78.56 117 SER A O 1
ATOM 921 N N . SER A 1 118 ? 11.985 -3.587 -5.974 1.00 76.69 118 SER A N 1
ATOM 922 C CA . SER A 1 118 ? 11.705 -3.496 -7.399 1.00 76.69 118 SER A CA 1
ATOM 923 C C . SER A 1 118 ? 11.274 -2.062 -7.745 1.00 76.69 118 SER A C 1
ATOM 925 O O . SER A 1 118 ? 10.777 -1.315 -6.896 1.00 76.69 118 SER A O 1
ATOM 927 N N . VAL A 1 119 ? 11.553 -1.667 -8.984 1.00 74.44 119 VAL A N 1
ATOM 928 C CA . VAL A 1 119 ? 11.144 -0.383 -9.582 1.00 74.44 119 VAL A CA 1
ATOM 929 C C . VAL A 1 119 ? 10.071 -0.579 -10.658 1.00 74.44 119 VAL A C 1
ATOM 931 O O . VAL A 1 119 ? 9.625 0.381 -11.273 1.00 74.44 119 VAL A O 1
ATOM 934 N N . SER A 1 120 ? 9.687 -1.833 -10.914 1.00 78.62 120 SER A N 1
ATOM 935 C CA . SER A 1 120 ? 8.711 -2.220 -11.935 1.00 78.62 120 SER A CA 1
ATOM 936 C C . SER A 1 120 ? 7.971 -3.476 -11.484 1.00 78.62 120 SER A C 1
ATOM 938 O O . SER A 1 120 ? 8.097 -4.546 -12.092 1.00 78.62 120 SER A O 1
ATOM 940 N N . SER A 1 121 ? 7.288 -3.366 -10.344 1.00 82.50 121 SER A N 1
ATOM 941 C CA . SER A 1 121 ? 6.578 -4.481 -9.723 1.00 82.50 121 SER A CA 1
ATOM 942 C C . SER A 1 121 ? 5.216 -4.684 -10.369 1.00 82.50 121 SER A C 1
ATOM 944 O O . SER A 1 121 ? 4.342 -3.835 -10.238 1.00 82.50 121 SER A O 1
ATOM 946 N N . MET A 1 122 ? 4.998 -5.831 -11.015 1.00 85.38 122 MET A N 1
ATOM 947 C CA . MET A 1 122 ? 3.720 -6.142 -11.683 1.00 85.38 122 MET A CA 1
ATOM 948 C C . MET A 1 122 ? 2.634 -6.647 -10.738 1.00 85.38 122 MET A C 1
ATOM 950 O O . MET A 1 122 ? 1.483 -6.804 -11.139 1.00 85.38 122 MET A O 1
ATOM 954 N N . GLY A 1 123 ? 3.011 -6.923 -9.498 1.00 87.56 123 GLY A N 1
ATOM 955 C CA . GLY A 1 123 ? 2.145 -7.459 -8.469 1.00 87.56 123 GLY A CA 1
ATOM 956 C C . GLY A 1 123 ? 2.961 -8.202 -7.427 1.00 87.56 123 GLY A C 1
ATOM 957 O O . GLY A 1 123 ? 4.100 -8.616 -7.686 1.00 87.56 123 GLY A O 1
ATOM 958 N N . ALA A 1 124 ? 2.341 -8.387 -6.271 1.00 91.56 124 ALA A N 1
ATOM 959 C CA . ALA A 1 124 ? 2.894 -9.133 -5.164 1.00 91.56 124 ALA A CA 1
ATOM 960 C C . ALA A 1 124 ? 1.853 -10.089 -4.585 1.00 91.56 124 ALA A C 1
ATOM 962 O O . ALA A 1 124 ? 0.645 -9.849 -4.670 1.00 91.56 124 ALA A O 1
ATOM 963 N N . ASP A 1 125 ? 2.349 -11.166 -3.994 1.00 92.81 125 ASP A N 1
ATOM 964 C CA . ASP A 1 125 ? 1.574 -12.076 -3.165 1.00 92.81 125 ASP A CA 1
ATOM 965 C C . ASP A 1 125 ? 2.253 -12.220 -1.803 1.00 92.81 125 ASP A C 1
ATOM 967 O O . ASP A 1 125 ? 3.455 -11.959 -1.664 1.00 92.81 125 ASP A O 1
ATOM 971 N N . VAL A 1 126 ? 1.471 -12.589 -0.795 1.00 94.44 126 VAL A N 1
ATOM 972 C CA . VAL A 1 126 ? 1.931 -12.662 0.589 1.00 94.44 126 VAL A CA 1
ATOM 973 C C . VAL A 1 126 ? 1.523 -13.991 1.202 1.00 94.44 126 VAL A C 1
ATOM 975 O O . VAL A 1 126 ? 0.340 -14.322 1.254 1.00 94.44 126 VAL A O 1
ATOM 978 N N . ALA A 1 127 ? 2.511 -14.745 1.675 1.00 93.06 127 ALA A N 1
ATOM 979 C CA . ALA A 1 127 ? 2.310 -16.056 2.277 1.00 93.06 127 ALA A CA 1
ATOM 980 C C . ALA A 1 127 ? 3.450 -16.396 3.242 1.00 93.06 127 ALA A C 1
ATOM 982 O O . ALA A 1 127 ? 4.563 -15.906 3.080 1.00 93.06 127 ALA A O 1
ATOM 983 N N . ASP A 1 128 ? 3.178 -17.267 4.211 1.00 93.75 128 ASP A N 1
ATOM 984 C CA . ASP A 1 128 ? 4.207 -17.921 5.026 1.00 93.75 128 ASP A CA 1
ATOM 985 C C . ASP A 1 128 ? 4.877 -19.020 4.182 1.00 93.75 128 ASP A C 1
ATOM 987 O O . ASP A 1 128 ? 4.338 -20.119 4.011 1.00 93.75 128 ASP A O 1
ATOM 991 N N . LEU A 1 129 ? 6.005 -18.686 3.548 1.00 92.94 129 LEU A N 1
ATOM 992 C CA . LEU A 1 129 ? 6.700 -19.556 2.595 1.00 92.94 129 LEU A CA 1
ATOM 993 C C . LEU A 1 129 ? 7.683 -20.500 3.287 1.00 92.94 129 LEU A C 1
ATOM 995 O O . LEU A 1 129 ? 8.024 -21.550 2.732 1.00 92.94 129 LEU A O 1
ATOM 999 N N . ASN A 1 130 ? 8.167 -20.119 4.466 1.00 94.88 130 ASN A N 1
ATOM 1000 C CA . ASN A 1 130 ? 9.167 -20.865 5.224 1.00 94.88 130 ASN A CA 1
ATOM 1001 C C . ASN A 1 130 ? 8.564 -21.645 6.418 1.00 94.88 130 ASN A C 1
ATOM 1003 O O . ASN A 1 130 ? 9.277 -22.429 7.052 1.00 94.88 130 ASN A O 1
ATOM 1007 N N . ASN A 1 131 ? 7.256 -21.496 6.660 1.00 93.69 131 ASN A N 1
ATOM 1008 C CA . ASN A 1 131 ? 6.484 -22.105 7.739 1.00 93.69 131 ASN A CA 1
ATOM 1009 C C . ASN A 1 131 ? 6.9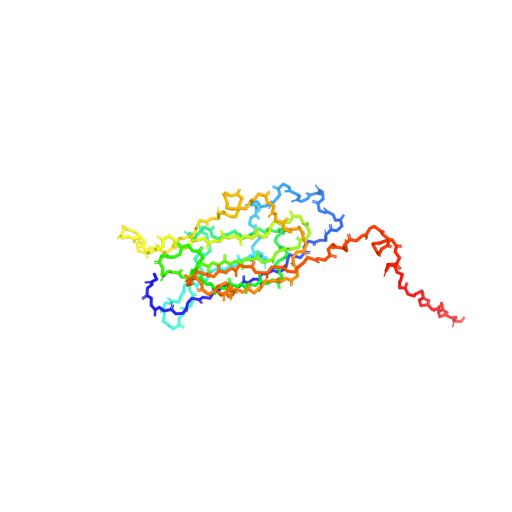92 -21.709 9.141 1.00 93.69 131 ASN A C 1
ATOM 1011 O O . ASN A 1 131 ? 7.066 -22.552 10.045 1.00 93.69 131 ASN A O 1
ATOM 1015 N N . ASP A 1 132 ? 7.370 -20.442 9.324 1.00 94.56 132 ASP A N 1
ATOM 1016 C CA . ASP A 1 132 ? 7.777 -19.872 10.615 1.00 94.56 132 ASP A CA 1
ATOM 1017 C C . ASP A 1 132 ? 6.671 -19.055 11.306 1.00 94.56 132 ASP A C 1
ATOM 1019 O O . ASP A 1 132 ? 6.850 -18.603 12.442 1.00 94.56 132 ASP A O 1
ATOM 1023 N N . GLY A 1 133 ? 5.500 -18.943 10.671 1.00 89.69 133 GLY A N 1
ATOM 1024 C CA . GLY A 1 133 ? 4.355 -18.194 11.176 1.00 89.69 133 GLY A CA 1
ATOM 1025 C C . GLY A 1 133 ? 4.398 -16.699 10.860 1.00 89.69 133 GLY A C 1
ATOM 1026 O O . GLY A 1 133 ? 3.485 -15.982 11.272 1.00 89.69 133 GLY A O 1
ATOM 1027 N N . THR A 1 134 ? 5.412 -16.222 10.136 1.00 91.75 134 THR A N 1
ATOM 1028 C CA . THR A 1 134 ? 5.468 -14.871 9.574 1.00 91.75 134 THR A CA 1
ATOM 1029 C C . THR A 1 134 ? 5.288 -14.924 8.062 1.00 91.75 134 THR A C 1
ATOM 1031 O O . THR A 1 134 ? 5.637 -15.898 7.407 1.00 91.75 134 THR A O 1
ATOM 1034 N N . CYS A 1 135 ? 4.656 -13.901 7.488 1.00 91.94 135 CYS A N 1
ATOM 1035 C CA . CYS A 1 135 ? 4.429 -13.870 6.049 1.00 91.94 135 CYS A CA 1
ATOM 1036 C C . CYS A 1 135 ? 5.594 -13.198 5.318 1.00 91.94 135 CYS A C 1
ATOM 1038 O O . CYS A 1 135 ? 5.999 -12.087 5.663 1.00 91.94 135 CYS A O 1
ATOM 1040 N N . GLU A 1 136 ? 6.047 -13.810 4.228 1.00 91.75 136 GLU A N 1
ATOM 1041 C CA . GLU A 1 136 ? 6.924 -13.177 3.254 1.00 91.75 136 GLU A CA 1
ATOM 1042 C C . GLU A 1 136 ? 6.137 -12.503 2.128 1.00 91.75 136 GLU A C 1
ATOM 1044 O O . GLU A 1 136 ? 5.078 -12.965 1.703 1.00 91.75 136 GLU A O 1
ATOM 1049 N N . VAL A 1 137 ? 6.711 -11.426 1.587 1.00 92.19 137 VAL A N 1
ATOM 1050 C CA . VAL A 1 137 ? 6.220 -10.769 0.371 1.00 92.19 137 VAL A CA 1
ATOM 1051 C C . VAL A 1 137 ? 7.008 -11.277 -0.832 1.00 92.19 137 VAL A C 1
ATOM 1053 O O . VAL A 1 137 ? 8.232 -11.136 -0.887 1.00 92.19 137 VAL A O 1
ATOM 1056 N N . TYR A 1 138 ? 6.307 -11.801 -1.835 1.00 90.88 138 TYR A N 1
ATOM 1057 C CA . TYR A 1 138 ? 6.884 -12.164 -3.124 1.00 90.88 138 TYR A CA 1
ATOM 1058 C C . TYR A 1 138 ? 6.389 -11.203 -4.206 1.00 90.88 138 TYR A C 1
ATOM 1060 O O . TYR A 1 138 ? 5.211 -11.212 -4.549 1.00 90.88 138 TYR A O 1
ATOM 1068 N N . SER A 1 139 ? 7.286 -10.383 -4.762 1.00 89.31 139 SER A N 1
ATOM 1069 C CA . SER A 1 139 ? 6.968 -9.412 -5.819 1.00 89.31 139 SER A CA 1
ATOM 1070 C C . SER A 1 139 ? 7.578 -9.821 -7.160 1.00 89.31 139 SER A C 1
ATOM 1072 O O . SER A 1 139 ? 8.716 -10.293 -7.231 1.00 89.31 139 SER A O 1
ATOM 1074 N N . THR A 1 140 ? 6.825 -9.627 -8.242 1.00 86.12 140 THR A N 1
ATOM 1075 C CA . THR A 1 140 ? 7.281 -9.903 -9.611 1.00 86.12 140 THR A CA 1
ATOM 1076 C C . THR A 1 140 ? 7.849 -8.647 -10.260 1.00 86.12 140 THR A C 1
ATOM 1078 O O . THR A 1 140 ? 7.185 -7.618 -10.310 1.00 86.12 140 THR A O 1
ATOM 1081 N N . ASN A 1 141 ? 9.068 -8.731 -10.797 1.00 82.00 141 ASN A N 1
ATOM 1082 C CA . ASN A 1 141 ? 9.750 -7.607 -11.442 1.00 82.00 141 ASN A CA 1
ATOM 1083 C C . ASN A 1 141 ? 9.774 -7.788 -12.968 1.00 82.00 141 ASN A C 1
ATOM 1085 O O . ASN A 1 141 ? 10.110 -8.863 -13.468 1.00 82.00 141 ASN A O 1
ATOM 1089 N N . MET A 1 142 ? 9.443 -6.729 -13.706 1.00 80.12 142 MET A N 1
ATOM 1090 C CA . MET A 1 142 ? 9.490 -6.704 -15.174 1.00 80.12 142 MET A CA 1
ATOM 1091 C C . MET A 1 142 ? 10.894 -6.634 -15.767 1.00 80.12 142 MET A C 1
ATOM 1093 O O . MET A 1 142 ? 11.057 -6.888 -16.963 1.00 80.12 142 MET A O 1
ATOM 1097 N N . LEU A 1 143 ? 11.911 -6.277 -14.980 1.00 77.62 143 LEU A N 1
ATOM 1098 C CA . LEU A 1 143 ? 13.270 -6.173 -15.487 1.00 77.62 143 LEU A CA 1
ATOM 1099 C C . LEU A 1 143 ? 13.802 -7.572 -15.853 1.00 77.62 143 LEU A C 1
ATOM 1101 O O . LEU A 1 143 ? 13.891 -8.441 -14.982 1.00 77.62 143 LEU A O 1
ATOM 1105 N N . PRO A 1 144 ? 14.180 -7.818 -17.123 1.00 72.31 144 PRO A N 1
ATOM 1106 C CA . PRO A 1 144 ? 14.704 -9.112 -17.534 1.00 72.31 144 PRO A CA 1
ATOM 1107 C C . PRO A 1 144 ? 15.988 -9.468 -16.783 1.00 72.31 144 PRO A C 1
ATOM 1109 O O . PRO A 1 144 ? 16.818 -8.601 -16.512 1.00 72.31 144 PRO A O 1
ATOM 1112 N N . ALA A 1 145 ? 16.182 -10.764 -16.527 1.00 74.12 145 ALA A N 1
ATOM 1113 C CA . ALA A 1 145 ? 17.350 -11.275 -15.808 1.00 74.12 145 ALA A CA 1
ATOM 1114 C C . ALA A 1 145 ? 18.690 -10.929 -16.484 1.00 74.12 145 ALA A C 1
ATOM 1116 O O . ALA A 1 145 ? 19.707 -10.803 -15.804 1.00 74.12 145 ALA A O 1
ATOM 1117 N N . ASP A 1 146 ? 18.704 -10.770 -17.813 1.00 77.56 146 ASP A N 1
ATOM 1118 C CA . ASP A 1 146 ? 19.899 -10.403 -18.559 1.00 77.56 146 ASP A CA 1
ATOM 1119 C C . ASP A 1 146 ? 19.658 -9.304 -19.610 1.00 77.56 146 ASP A C 1
ATOM 1121 O O . ASP A 1 146 ? 18.561 -9.067 -20.129 1.00 77.56 146 ASP A O 1
ATOM 1125 N N . ASN A 1 147 ? 20.756 -8.622 -19.946 1.00 76.31 147 ASN A N 1
ATOM 1126 C CA . ASN A 1 147 ? 20.783 -7.582 -20.971 1.00 76.31 147 ASN A CA 1
ATOM 1127 C C . ASN A 1 147 ? 20.480 -8.122 -22.375 1.00 76.31 147 ASN A C 1
ATOM 1129 O O . ASN A 1 147 ? 20.088 -7.349 -23.250 1.00 76.31 147 ASN A O 1
ATOM 1133 N N . TYR A 1 148 ? 20.701 -9.417 -22.617 1.00 75.88 148 TYR A N 1
ATOM 1134 C CA . TYR A 1 148 ? 20.435 -10.022 -23.916 1.00 75.88 148 TYR A CA 1
ATOM 1135 C C . TYR A 1 148 ? 18.931 -10.028 -24.187 1.00 75.88 148 TYR A C 1
ATOM 1137 O O . TYR A 1 148 ? 18.487 -9.514 -25.214 1.00 75.88 148 TYR A O 1
ATOM 1145 N N . ARG A 1 149 ? 18.131 -10.499 -23.231 1.00 71.50 149 ARG A N 1
ATOM 1146 C CA . ARG A 1 149 ? 16.673 -10.515 -23.293 1.00 71.50 149 ARG A CA 1
ATOM 1147 C C . ARG A 1 149 ? 16.114 -9.099 -23.334 1.00 71.50 149 ARG A C 1
ATOM 1149 O O . ARG A 1 149 ? 15.302 -8.803 -24.206 1.00 71.50 149 ARG A O 1
ATOM 1156 N N . LEU A 1 150 ? 16.630 -8.177 -22.520 1.00 73.38 150 LEU A N 1
ATOM 1157 C CA . LEU A 1 150 ? 16.219 -6.767 -22.591 1.00 73.38 150 LEU A CA 1
ATOM 1158 C C . LEU A 1 150 ? 16.380 -6.166 -24.002 1.00 73.38 150 LEU A C 1
ATOM 1160 O O . LEU A 1 150 ? 15.524 -5.410 -24.454 1.00 73.38 150 LEU A O 1
ATOM 1164 N N . LYS A 1 151 ? 17.451 -6.525 -24.722 1.00 71.62 151 LYS A N 1
ATOM 1165 C CA . LYS A 1 151 ? 17.739 -6.009 -26.072 1.00 71.62 151 LYS A CA 1
ATOM 1166 C C . LYS A 1 151 ? 17.056 -6.772 -27.210 1.00 71.62 151 LYS A C 1
ATOM 1168 O O . LYS A 1 151 ? 17.002 -6.249 -28.317 1.00 71.62 151 LYS A O 1
ATOM 1173 N N . THR A 1 152 ? 16.574 -7.991 -26.973 1.00 69.00 152 THR A N 1
ATOM 1174 C CA . THR A 1 152 ? 16.047 -8.881 -28.029 1.00 69.00 152 THR A CA 1
ATOM 1175 C C . THR A 1 152 ? 14.535 -9.075 -27.986 1.00 69.00 152 THR A C 1
ATOM 1177 O O . THR A 1 152 ? 13.961 -9.507 -28.980 1.00 69.00 152 THR A O 1
ATOM 1180 N N . THR A 1 153 ? 13.873 -8.736 -26.875 1.00 64.69 153 THR A N 1
ATOM 1181 C CA . THR A 1 153 ? 12.429 -8.995 -26.704 1.00 64.69 153 THR A CA 1
ATOM 1182 C C . THR A 1 153 ? 11.540 -7.831 -27.164 1.00 64.69 153 THR A C 1
ATOM 1184 O O . THR A 1 153 ? 10.328 -7.988 -27.273 1.00 64.69 153 THR A O 1
ATOM 1187 N N . THR A 1 154 ? 12.122 -6.667 -27.475 1.00 59.03 154 THR A N 1
ATOM 1188 C CA . THR A 1 154 ? 11.379 -5.451 -27.850 1.00 59.03 154 THR A CA 1
ATOM 1189 C C . THR A 1 154 ? 11.358 -5.261 -29.365 1.00 59.03 154 THR A C 1
ATOM 1191 O O . THR A 1 154 ? 12.015 -4.377 -29.910 1.00 59.03 154 THR A O 1
ATOM 1194 N N . ALA A 1 155 ? 10.593 -6.092 -30.065 1.00 61.34 155 ALA A N 1
ATOM 1195 C CA . ALA A 1 155 ? 10.180 -5.810 -31.435 1.00 61.34 155 ALA A CA 1
ATOM 1196 C C . ALA A 1 155 ? 8.698 -6.164 -31.589 1.00 61.34 155 ALA A C 1
ATOM 1198 O O . ALA A 1 155 ? 8.320 -7.320 -31.415 1.00 61.34 155 ALA A O 1
ATOM 1199 N N . PHE A 1 156 ? 7.868 -5.169 -31.913 1.00 57.06 156 PHE A N 1
ATOM 1200 C CA . PHE A 1 156 ? 6.508 -5.388 -32.406 1.00 57.06 156 PHE A CA 1
ATOM 1201 C C . PHE A 1 156 ? 6.326 -4.730 -33.778 1.00 57.06 156 PHE A C 1
ATOM 1203 O O . PHE A 1 156 ? 6.878 -3.667 -34.063 1.00 57.06 156 PHE A O 1
ATOM 1210 N N . ASP A 1 157 ? 5.576 -5.452 -34.605 1.00 56.25 157 ASP A N 1
ATOM 1211 C CA . ASP A 1 157 ? 5.439 -5.410 -36.063 1.00 56.25 157 ASP A CA 1
ATOM 1212 C C . ASP A 1 157 ? 4.917 -4.064 -36.621 1.00 56.25 157 ASP A C 1
ATOM 1214 O O . ASP A 1 157 ? 3.922 -3.537 -36.108 1.00 56.25 157 ASP A O 1
ATOM 1218 N N . PRO A 1 158 ? 5.515 -3.482 -37.680 1.00 59.16 158 PRO A N 1
ATOM 1219 C CA . PRO A 1 158 ? 4.897 -2.358 -38.371 1.00 59.16 158 PRO A CA 1
ATOM 1220 C C . PRO A 1 158 ? 3.671 -2.833 -39.166 1.00 59.16 158 PRO A C 1
ATOM 1222 O O . PRO A 1 158 ? 3.788 -3.607 -40.114 1.00 59.16 158 PRO A O 1
ATOM 1225 N N . LEU A 1 159 ? 2.486 -2.310 -38.827 1.00 57.53 159 LEU A N 1
ATOM 1226 C CA . LEU A 1 159 ? 1.290 -2.419 -39.671 1.00 57.53 159 LEU A CA 1
ATOM 1227 C C . LEU A 1 159 ? 1.640 -2.007 -41.118 1.00 57.53 159 LEU A C 1
ATOM 1229 O O . LEU A 1 159 ? 2.179 -0.910 -41.308 1.00 57.53 159 LEU A O 1
ATOM 1233 N N . PRO A 1 160 ? 1.334 -2.819 -42.150 1.00 63.25 160 PRO A N 1
ATOM 1234 C CA . PRO A 1 160 ? 1.606 -2.423 -43.524 1.00 63.25 160 PRO A CA 1
ATOM 1235 C C . PRO A 1 160 ? 0.788 -1.170 -43.883 1.00 63.25 160 PRO A C 1
ATOM 1237 O O . PRO A 1 160 ? -0.369 -1.045 -43.463 1.00 63.25 160 PRO A O 1
ATOM 1240 N N . PRO A 1 161 ? 1.348 -0.230 -44.667 1.00 62.56 161 PRO A N 1
ATOM 1241 C CA . PRO A 1 161 ? 0.636 0.982 -45.045 1.00 62.56 161 PRO A CA 1
ATOM 1242 C C . PRO A 1 161 ? -0.621 0.626 -45.847 1.00 62.56 161 PRO A C 1
ATOM 1244 O O . PRO A 1 161 ? -0.548 -0.076 -46.859 1.00 62.56 161 PRO A O 1
ATOM 1247 N N . ARG A 1 162 ? -1.784 1.138 -45.417 1.00 57.94 162 ARG A N 1
ATOM 1248 C CA . ARG A 1 162 ? -3.001 1.126 -46.238 1.00 57.94 162 ARG A CA 1
ATOM 1249 C C . ARG A 1 162 ? -2.717 1.937 -47.502 1.00 57.94 162 ARG A C 1
ATOM 1251 O O . ARG A 1 162 ? -2.571 3.155 -47.432 1.00 57.94 162 ARG A O 1
ATOM 1258 N N . ARG A 1 163 ? -2.614 1.258 -48.644 1.00 52.25 163 ARG A N 1
ATOM 1259 C CA . ARG A 1 163 ? -2.666 1.908 -49.955 1.00 52.25 163 ARG A CA 1
ATOM 1260 C C . ARG A 1 163 ? -4.112 2.350 -50.193 1.00 52.25 163 ARG A C 1
ATOM 1262 O O . ARG A 1 163 ? -5.001 1.501 -50.166 1.00 52.25 163 ARG A O 1
ATOM 1269 N N . PHE A 1 164 ? -4.321 3.654 -50.356 1.00 57.34 164 PHE A N 1
ATOM 1270 C CA . PHE A 1 164 ? -5.492 4.200 -51.042 1.00 57.34 164 PHE A CA 1
ATOM 1271 C C . PHE A 1 164 ? -5.210 4.230 -52.543 1.00 57.34 164 PHE A C 1
ATOM 1273 O O . PHE A 1 164 ? -4.025 4.444 -52.898 1.00 57.34 164 PHE A O 1
#